Protein AF-A0A1Q5F179-F1 (afdb_monomer_lite)

pLDDT: mean 78.74, std 10.55, range [49.56, 91.06]

Structure (mmCIF, N/CA/C/O backbone):
data_AF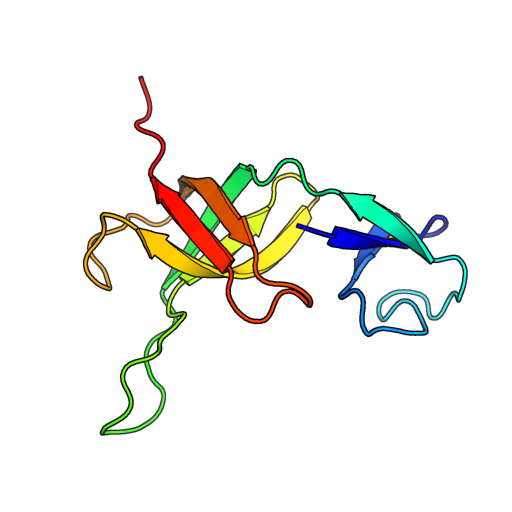-A0A1Q5F179-F1
#
_entry.id   AF-A0A1Q5F179-F1
#
loop_
_atom_site.group_PDB
_atom_site.id
_atom_site.type_symbol
_atom_site.label_atom_id
_atom_site.label_alt_id
_atom_site.label_comp_id
_atom_site.label_asym_id
_atom_site.label_entity_id
_atom_site.label_seq_id
_atom_site.pdbx_PDB_ins_code
_atom_site.Cartn_x
_atom_site.Cartn_y
_atom_site.Cartn_z
_atom_site.occupancy
_atom_site.B_iso_or_equiv
_atom_site.auth_seq_id
_atom_site.auth_comp_id
_atom_site.auth_asym_id
_atom_site.auth_atom_id
_atom_site.pdbx_PDB_model_num
ATOM 1 N N . MET A 1 1 ? -3.061 9.183 -4.716 1.00 72.19 1 MET A N 1
ATOM 2 C CA . MET A 1 1 ? -1.688 8.642 -4.585 1.00 72.19 1 MET A CA 1
ATOM 3 C C . MET A 1 1 ? -1.098 8.480 -5.977 1.00 72.19 1 MET A C 1
ATOM 5 O O . MET A 1 1 ? -1.773 7.916 -6.828 1.00 72.19 1 MET A O 1
ATOM 9 N N . ARG A 1 2 ? 0.116 8.980 -6.223 1.00 78.12 2 ARG A N 1
ATOM 10 C CA . ARG A 1 2 ? 0.813 8.794 -7.506 1.00 78.12 2 ARG A CA 1
ATOM 11 C C . ARG A 1 2 ? 1.725 7.575 -7.427 1.00 78.12 2 ARG A C 1
ATOM 13 O O . ARG A 1 2 ? 2.406 7.395 -6.419 1.00 78.12 2 ARG A O 1
ATOM 20 N N . TYR A 1 3 ? 1.725 6.769 -8.474 1.00 81.19 3 TYR A N 1
ATOM 21 C CA . TYR A 1 3 ? 2.630 5.645 -8.664 1.00 81.19 3 TYR A CA 1
ATOM 22 C C . TYR A 1 3 ? 3.106 5.633 -10.116 1.00 81.19 3 TYR A C 1
ATOM 24 O O . TYR A 1 3 ? 2.618 6.397 -10.948 1.00 81.19 3 TYR A O 1
ATOM 32 N N . ARG A 1 4 ? 4.082 4.788 -10.426 1.00 83.88 4 ARG A N 1
ATOM 33 C CA . ARG A 1 4 ? 4.539 4.571 -11.796 1.00 83.88 4 ARG A CA 1
ATOM 34 C C . ARG A 1 4 ? 4.076 3.206 -12.266 1.00 83.88 4 ARG A C 1
ATOM 36 O O . ARG A 1 4 ? 4.345 2.220 -11.587 1.00 83.88 4 ARG A O 1
ATOM 43 N N . ARG A 1 5 ? 3.370 3.139 -13.391 1.00 86.56 5 ARG A N 1
ATOM 44 C CA . ARG A 1 5 ? 2.956 1.883 -14.018 1.00 86.56 5 ARG A CA 1
ATOM 45 C C . ARG A 1 5 ? 3.855 1.616 -15.211 1.00 86.56 5 ARG A C 1
ATOM 47 O O . ARG A 1 5 ? 4.015 2.477 -16.066 1.00 86.56 5 ARG A O 1
ATOM 54 N N . CYS A 1 6 ? 4.439 0.430 -15.275 1.00 89.69 6 CYS A N 1
ATOM 55 C CA . CYS A 1 6 ? 5.188 0.037 -16.459 1.00 89.69 6 CYS A CA 1
ATOM 56 C C . CYS A 1 6 ? 4.231 -0.244 -17.622 1.00 89.69 6 CYS A C 1
ATOM 58 O O . CYS A 1 6 ? 3.276 -0.998 -17.446 1.00 89.69 6 CYS A O 1
ATOM 60 N N . HIS A 1 7 ? 4.486 0.312 -18.806 1.00 87.44 7 HIS A N 1
ATOM 61 C CA . HIS A 1 7 ? 3.659 0.028 -19.985 1.00 87.44 7 HIS A CA 1
ATOM 62 C C . HIS A 1 7 ? 3.820 -1.427 -20.465 1.00 87.44 7 HIS A C 1
ATOM 64 O O . HIS A 1 7 ? 2.879 -2.027 -20.967 1.00 87.44 7 HIS A O 1
ATOM 70 N N . TRP A 1 8 ? 5.000 -2.017 -20.254 1.00 87.19 8 TRP A N 1
ATOM 71 C CA . TRP A 1 8 ? 5.340 -3.363 -20.722 1.00 87.19 8 TRP A CA 1
ATOM 72 C C . TRP A 1 8 ? 4.753 -4.487 -19.867 1.00 87.19 8 TRP A C 1
ATOM 74 O O . TRP A 1 8 ? 4.046 -5.353 -20.369 1.00 87.19 8 TRP A O 1
ATOM 84 N N . CYS A 1 9 ? 5.062 -4.503 -18.568 1.00 87.00 9 CYS A N 1
ATOM 85 C CA . CYS A 1 9 ? 4.611 -5.570 -17.667 1.00 87.00 9 CYS A CA 1
ATOM 86 C C . CYS A 1 9 ? 3.396 -5.176 -16.823 1.00 87.00 9 CYS A C 1
ATOM 88 O O . CYS A 1 9 ? 2.956 -5.956 -15.983 1.00 87.00 9 CYS A O 1
ATOM 90 N N . HIS A 1 10 ? 2.893 -3.946 -16.981 1.00 82.50 10 HIS A N 1
ATOM 91 C CA . HIS A 1 10 ? 1.789 -3.380 -16.202 1.00 82.50 10 HIS A CA 1
ATOM 92 C C . HIS A 1 10 ? 1.995 -3.341 -14.683 1.00 82.50 10 HIS A C 1
ATOM 94 O O . HIS A 1 10 ? 1.074 -2.947 -13.966 1.00 82.50 10 HIS A O 1
ATOM 100 N N . SER A 1 11 ? 3.198 -3.660 -14.191 1.00 82.62 11 SER A N 1
ATOM 101 C CA . SER A 1 11 ? 3.524 -3.594 -12.771 1.00 82.62 11 SER A CA 1
ATOM 102 C C . SER A 1 11 ? 3.524 -2.150 -12.292 1.00 82.62 11 SER A C 1
ATOM 104 O O . SER A 1 11 ? 4.124 -1.268 -12.913 1.00 82.62 11 SER A O 1
ATOM 106 N N . ALA A 1 12 ? 2.904 -1.921 -11.141 1.00 82.25 12 ALA A N 1
ATOM 107 C CA . ALA A 1 12 ? 3.035 -0.668 -10.422 1.00 82.25 12 ALA A CA 1
ATOM 108 C C . ALA A 1 12 ? 4.354 -0.635 -9.640 1.00 82.25 12 ALA A C 1
ATOM 110 O O . ALA A 1 12 ? 4.897 -1.657 -9.217 1.00 82.25 12 ALA A O 1
ATOM 111 N N . SER A 1 13 ? 4.911 0.554 -9.487 1.00 78.50 13 SER A N 1
ATOM 112 C CA . SER A 1 13 ? 6.187 0.816 -8.833 1.00 78.50 13 SER A CA 1
ATOM 113 C C . SER A 1 13 ? 6.137 2.164 -8.129 1.00 78.50 13 SER A C 1
ATOM 115 O O . SER A 1 13 ? 5.338 3.041 -8.473 1.00 78.50 13 SER A O 1
ATOM 117 N N . ALA A 1 14 ? 6.990 2.330 -7.120 1.00 73.94 14 ALA A N 1
ATOM 118 C CA . ALA A 1 14 ? 7.101 3.593 -6.409 1.00 73.94 14 ALA A CA 1
ATOM 119 C C . ALA A 1 14 ? 7.534 4.714 -7.366 1.00 73.94 14 ALA A C 1
ATOM 121 O O . ALA A 1 14 ? 8.324 4.497 -8.284 1.00 73.94 14 ALA A O 1
ATOM 122 N N . THR A 1 15 ? 7.054 5.93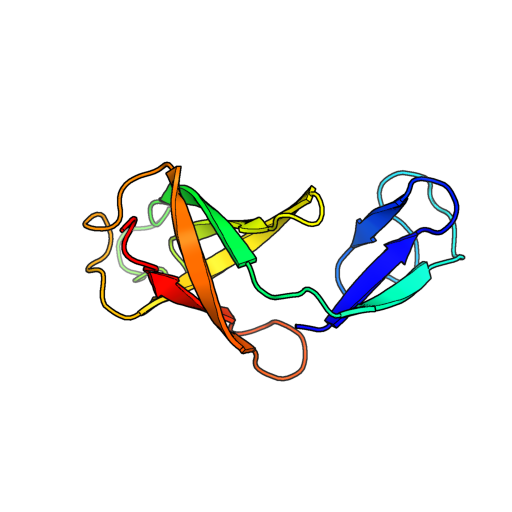4 -7.123 1.00 75.06 15 THR A N 1
ATOM 123 C CA . THR A 1 15 ? 7.392 7.114 -7.939 1.00 75.06 15 THR A CA 1
ATOM 124 C C . THR A 1 15 ? 8.896 7.414 -7.959 1.00 75.06 15 THR A C 1
ATOM 126 O O . THR A 1 15 ? 9.387 7.997 -8.919 1.00 75.06 15 THR A O 1
ATOM 129 N N . THR A 1 16 ? 9.636 6.984 -6.934 1.00 75.81 16 THR A N 1
ATOM 130 C CA . THR A 1 16 ? 11.098 7.105 -6.835 1.00 75.81 16 THR A CA 1
ATOM 131 C C . THR A 1 16 ? 11.874 6.093 -7.681 1.00 75.81 16 THR A C 1
ATOM 133 O O . THR A 1 16 ? 13.084 6.247 -7.832 1.00 75.81 16 THR A O 1
ATOM 136 N N . CYS A 1 17 ? 11.228 5.070 -8.249 1.00 78.69 17 CYS A N 1
ATOM 137 C CA . CYS A 1 17 ? 11.899 4.122 -9.134 1.00 78.69 17 CYS A CA 1
ATOM 138 C C . CYS A 1 17 ? 12.153 4.746 -10.516 1.00 78.69 17 CYS A C 1
ATOM 140 O O . CYS A 1 17 ? 11.238 5.249 -11.177 1.00 78.69 17 CYS A O 1
ATOM 142 N N . LEU A 1 18 ? 13.412 4.672 -10.957 1.00 84.75 18 LEU A N 1
ATOM 143 C CA . LEU A 1 18 ? 13.830 5.055 -12.309 1.00 84.75 18 LEU A CA 1
ATOM 144 C C . LEU A 1 18 ? 13.573 3.941 -13.331 1.00 84.75 18 LEU A C 1
ATOM 146 O O . LEU A 1 18 ? 13.312 4.240 -14.489 1.00 84.75 18 LEU A O 1
ATOM 150 N N . LEU A 1 19 ? 13.614 2.681 -12.891 1.00 88.94 19 LEU A N 1
ATOM 151 C CA . LEU A 1 19 ? 13.389 1.488 -13.708 1.00 88.94 19 LEU A CA 1
ATOM 152 C C . LEU A 1 19 ? 12.335 0.598 -13.052 1.00 88.94 19 LEU A C 1
ATOM 154 O O . LEU A 1 19 ? 12.198 0.582 -11.824 1.00 88.94 19 LEU A O 1
ATOM 158 N N . CYS A 1 20 ? 11.595 -0.156 -13.861 1.00 87.75 20 CYS A N 1
ATOM 159 C CA . CYS A 1 20 ? 10.657 -1.149 -13.362 1.00 87.75 20 CYS A CA 1
ATOM 160 C C . CYS A 1 20 ? 11.423 -2.269 -12.628 1.00 87.75 20 CYS A C 1
ATOM 162 O O . CYS A 1 20 ? 12.257 -2.925 -13.248 1.00 87.75 20 CYS A O 1
ATOM 164 N N . PRO A 1 21 ? 11.127 -2.567 -11.352 1.00 83.19 21 PRO A N 1
ATOM 165 C CA . PRO A 1 21 ? 11.797 -3.635 -10.611 1.00 83.19 21 PRO A CA 1
ATOM 166 C C . PRO A 1 21 ? 11.423 -5.040 -11.107 1.00 83.19 21 PRO A C 1
ATOM 168 O O . PRO A 1 21 ? 12.085 -6.003 -10.742 1.00 83.19 21 PRO A O 1
ATOM 171 N N . VAL A 1 22 ? 10.364 -5.170 -11.917 1.00 85.94 22 VAL A N 1
ATOM 172 C CA . VAL A 1 22 ? 9.899 -6.461 -12.450 1.00 85.94 22 VAL A CA 1
ATOM 173 C C . VAL A 1 22 ? 10.560 -6.794 -13.785 1.00 85.94 22 VAL A C 1
ATOM 175 O O . VAL A 1 22 ? 10.996 -7.922 -13.978 1.00 85.94 22 VAL A O 1
ATOM 178 N N . CYS A 1 23 ? 10.627 -5.835 -14.712 1.00 90.00 23 CYS A N 1
ATOM 179 C CA . CYS A 1 23 ? 11.132 -6.075 -16.070 1.00 90.00 23 CYS A CA 1
ATOM 180 C C . CYS A 1 23 ? 12.375 -5.254 -16.447 1.00 90.00 23 CYS A C 1
ATOM 182 O O . CYS A 1 23 ? 12.925 -5.453 -17.523 1.00 90.00 23 CYS A O 1
ATOM 184 N N . GLY A 1 24 ? 12.806 -4.306 -15.612 1.00 87.75 24 GLY A N 1
ATOM 185 C CA . GLY A 1 24 ? 13.937 -3.416 -15.896 1.00 87.75 24 GLY A CA 1
ATOM 186 C C . GLY A 1 24 ? 13.648 -2.282 -16.886 1.00 87.75 24 GLY A C 1
ATOM 187 O O . GLY A 1 24 ? 14.528 -1.456 -17.106 1.00 87.75 24 GLY A O 1
ATOM 188 N N . SER A 1 25 ? 12.444 -2.199 -17.464 1.00 88.50 25 SER A N 1
ATOM 189 C CA . SER A 1 25 ? 12.105 -1.14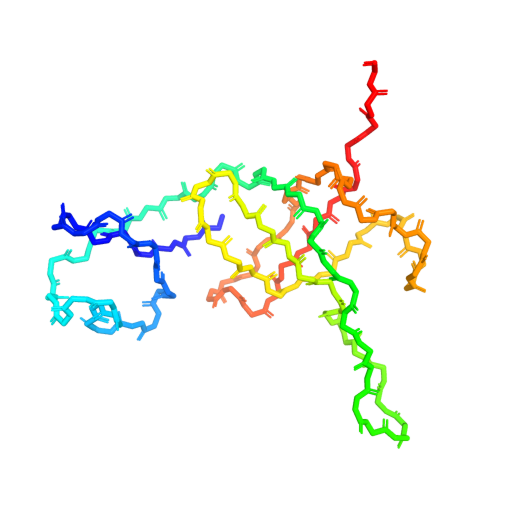7 -18.433 1.00 88.50 25 SER A CA 1
ATOM 190 C C . SER A 1 25 ? 12.042 0.246 -17.793 1.00 88.50 25 SER A C 1
ATOM 192 O O . SER A 1 25 ? 11.580 0.403 -16.657 1.00 88.50 25 SER A O 1
ATOM 194 N N . ALA A 1 26 ? 12.479 1.254 -18.549 1.00 87.06 26 ALA A N 1
ATOM 195 C CA . ALA A 1 26 ? 12.339 2.670 -18.215 1.00 87.06 26 ALA A CA 1
ATOM 196 C C . ALA A 1 26 ? 10.984 3.263 -18.658 1.00 87.06 26 ALA A C 1
ATOM 198 O O . ALA A 1 26 ? 10.674 4.389 -18.268 1.00 87.06 26 ALA A O 1
ATOM 199 N N . ASP A 1 27 ? 10.165 2.513 -19.414 1.00 88.81 27 ASP A N 1
ATOM 200 C CA . ASP A 1 27 ? 8.814 2.915 -19.842 1.00 88.81 27 ASP A CA 1
ATOM 201 C C . ASP A 1 27 ? 7.829 2.845 -18.669 1.00 88.81 27 ASP A C 1
ATOM 203 O O . ASP A 1 27 ? 7.017 1.922 -18.528 1.00 88.81 27 ASP A O 1
ATOM 207 N N . LEU A 1 28 ? 7.961 3.824 -17.779 1.00 87.38 28 LEU A N 1
ATOM 208 C CA . LEU A 1 28 ? 7.160 4.014 -16.584 1.00 87.38 28 LEU A CA 1
ATOM 209 C C . LEU A 1 28 ? 6.272 5.244 -16.759 1.00 87.38 28 LEU A C 1
ATOM 211 O O . LEU A 1 28 ? 6.748 6.379 -16.723 1.00 87.38 28 LEU A O 1
ATOM 215 N N . GLU A 1 29 ? 4.969 5.025 -16.861 1.00 88.38 29 GLU A N 1
ATOM 216 C CA . GLU A 1 29 ? 3.998 6.106 -16.941 1.00 88.38 29 GLU A CA 1
ATOM 217 C C . GLU A 1 29 ? 3.513 6.505 -15.542 1.00 88.38 29 GLU A C 1
ATOM 219 O O . GLU A 1 29 ? 3.232 5.641 -14.700 1.00 88.38 29 GLU A O 1
ATOM 224 N N . PRO A 1 30 ? 3.407 7.811 -15.249 1.00 85.31 30 PRO A N 1
ATOM 225 C CA . PRO A 1 30 ? 2.798 8.274 -14.016 1.00 85.31 30 PRO A CA 1
ATOM 226 C C . PRO A 1 30 ? 1.303 7.945 -14.025 1.00 85.31 30 PRO A C 1
ATOM 228 O O . PRO A 1 30 ? 0.548 8.409 -14.873 1.00 85.31 30 PRO A O 1
ATOM 231 N N . ALA A 1 31 ? 0.870 7.179 -13.033 1.00 82.56 31 ALA A N 1
ATOM 232 C CA . ALA A 1 31 ? -0.515 6.802 -12.827 1.00 82.56 31 ALA A CA 1
ATOM 233 C C . ALA A 1 31 ? -0.989 7.259 -11.444 1.00 82.56 31 ALA A C 1
ATOM 235 O O . ALA A 1 31 ? -0.211 7.425 -10.497 1.00 82.56 31 ALA A O 1
ATOM 236 N N . VAL A 1 32 ? -2.294 7.482 -11.321 1.00 81.31 32 VAL A N 1
ATOM 237 C CA . VAL A 1 32 ? -2.926 7.842 -10.052 1.00 81.31 32 VAL A CA 1
ATOM 238 C C . VAL A 1 32 ? -3.736 6.648 -9.587 1.00 81.31 32 VAL A C 1
ATOM 240 O O . VAL A 1 32 ? -4.600 6.167 -10.312 1.00 81.31 32 VAL A O 1
ATOM 243 N N . ALA A 1 33 ? -3.435 6.152 -8.388 1.00 79.06 33 ALA A N 1
ATOM 244 C CA . ALA A 1 33 ? -4.246 5.106 -7.785 1.00 79.06 33 ALA A CA 1
ATOM 245 C C . ALA A 1 33 ? -5.586 5.721 -7.375 1.00 79.06 33 ALA A C 1
ATOM 247 O O . ALA A 1 33 ? -5.602 6.783 -6.737 1.00 79.06 33 ALA A O 1
ATOM 248 N N . ALA A 1 34 ? -6.679 5.026 -7.683 1.00 79.50 34 ALA A N 1
ATOM 249 C CA . ALA A 1 34 ? -8.034 5.311 -7.224 1.00 79.50 34 ALA A CA 1
ATOM 250 C C . ALA A 1 34 ? -8.111 5.353 -5.690 1.00 79.50 34 ALA A C 1
ATOM 252 O O . ALA A 1 34 ? -9.034 5.928 -5.114 1.00 79.50 34 ALA A O 1
ATOM 253 N N . GLY A 1 35 ? -7.111 4.768 -5.018 1.00 83.06 35 GLY A N 1
ATOM 254 C CA . GLY A 1 35 ? -6.986 4.793 -3.570 1.00 83.06 35 GLY A CA 1
ATOM 255 C C . GLY A 1 35 ? -7.925 3.801 -2.902 1.00 83.06 35 GLY A C 1
ATOM 256 O O . GLY A 1 35 ? -8.186 3.926 -1.713 1.00 83.06 35 GLY A O 1
ATOM 257 N N . GLN A 1 36 ? -8.443 2.827 -3.642 1.00 87.38 36 GLN A N 1
ATOM 258 C CA . GLN A 1 36 ? -9.214 1.727 -3.089 1.00 87.38 36 GLN A CA 1
ATOM 259 C C . GLN A 1 36 ? -8.310 0.516 -2.931 1.00 87.38 36 GLN A C 1
ATOM 261 O O . GLN A 1 36 ? -7.494 0.207 -3.797 1.00 87.38 36 GLN A O 1
ATOM 266 N N . GLY A 1 37 ? -8.439 -0.155 -1.798 1.00 89.31 37 GLY A N 1
ATOM 267 C CA . GLY A 1 37 ? -7.671 -1.353 -1.545 1.00 89.31 37 GLY A CA 1
ATOM 268 C C . GLY A 1 37 ? -8.273 -2.201 -0.450 1.00 89.31 37 GLY A C 1
ATOM 269 O O . GLY A 1 37 ? -9.365 -1.951 0.067 1.00 89.31 37 GLY A O 1
ATOM 270 N N . THR A 1 38 ? -7.521 -3.228 -0.100 1.00 91.06 38 THR A N 1
ATOM 271 C CA . THR A 1 38 ? -7.913 -4.243 0.859 1.00 91.06 38 THR A CA 1
ATOM 272 C C . THR A 1 38 ? -6.768 -4.492 1.825 1.00 91.06 38 THR A C 1
ATOM 274 O O . THR A 1 38 ? -5.612 -4.628 1.423 1.00 91.06 38 THR A O 1
ATOM 277 N N . VAL A 1 39 ? -7.075 -4.558 3.118 1.00 89.12 39 VAL A N 1
ATOM 278 C CA . VAL A 1 39 ? -6.072 -4.861 4.144 1.00 89.12 39 VAL A CA 1
ATOM 279 C C . VAL A 1 39 ? -5.610 -6.303 3.975 1.00 89.12 39 VAL A C 1
ATOM 281 O O . VAL A 1 39 ? -6.381 -7.230 4.195 1.00 89.12 39 VAL A O 1
ATOM 284 N N . GLN A 1 40 ? -4.351 -6.509 3.601 1.00 89.06 40 GLN A N 1
ATOM 285 C CA . GLN A 1 40 ? -3.792 -7.848 3.418 1.00 89.06 40 GLN A CA 1
ATOM 286 C C . GLN A 1 40 ? -3.211 -8.398 4.719 1.00 89.06 40 GLN A C 1
ATOM 288 O O . GLN A 1 40 ? -3.359 -9.582 5.015 1.00 89.06 40 GLN A O 1
ATOM 293 N N . ARG A 1 41 ? -2.520 -7.561 5.501 1.00 85.62 41 ARG A N 1
ATOM 294 C CA . ARG A 1 41 ? -1.891 -7.996 6.754 1.00 85.62 41 ARG A CA 1
ATOM 295 C C . ARG A 1 41 ? -1.586 -6.824 7.680 1.00 85.62 41 ARG A C 1
ATOM 297 O O . ARG A 1 41 ? -1.225 -5.742 7.228 1.00 85.62 41 ARG A O 1
ATOM 304 N N . LEU A 1 42 ? -1.647 -7.089 8.983 1.00 82.62 42 LEU A N 1
ATOM 305 C CA . LEU A 1 42 ? -1.044 -6.249 10.015 1.00 82.62 42 LEU A CA 1
ATOM 306 C C . LEU A 1 42 ? 0.436 -6.629 10.203 1.00 82.62 42 LEU A C 1
ATOM 308 O O . LEU A 1 42 ? 0.763 -7.747 10.608 1.00 82.62 42 LEU A O 1
ATOM 312 N N . LEU A 1 43 ? 1.329 -5.694 9.910 1.00 78.25 43 LEU A N 1
ATOM 313 C CA . LEU A 1 43 ? 2.744 -5.731 10.246 1.00 78.25 43 LEU A CA 1
ATOM 314 C C . LEU A 1 43 ? 2.900 -5.501 11.751 1.00 78.25 43 LEU A C 1
ATOM 316 O O . LEU A 1 43 ? 2.394 -4.527 12.309 1.00 78.25 43 LEU A O 1
ATOM 320 N N . ARG A 1 44 ? 3.599 -6.420 12.419 1.00 69.69 44 ARG A N 1
ATOM 321 C CA . ARG A 1 44 ? 3.943 -6.264 13.832 1.00 69.69 44 ARG A CA 1
ATOM 322 C C . ARG A 1 44 ? 5.279 -5.528 13.944 1.00 69.69 44 ARG A C 1
ATOM 324 O O . ARG A 1 44 ? 6.187 -5.831 13.168 1.00 69.69 44 ARG A O 1
ATOM 331 N N . PRO A 1 45 ? 5.426 -4.599 14.901 1.00 66.38 45 P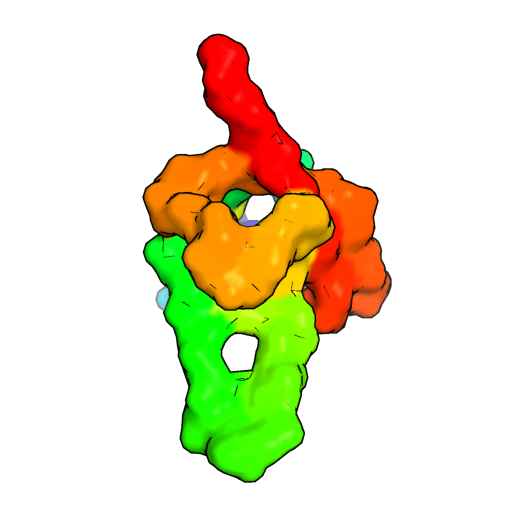RO A N 1
ATOM 332 C CA . PRO A 1 45 ? 6.702 -3.939 15.136 1.00 66.38 45 PRO A CA 1
ATOM 333 C C . PRO A 1 45 ? 7.776 -4.980 15.468 1.00 66.38 45 PRO A C 1
ATOM 335 O O . PRO A 1 45 ? 7.576 -5.853 16.312 1.00 66.38 45 PRO A O 1
ATOM 338 N N . THR A 1 46 ? 8.916 -4.898 14.784 1.00 61.75 46 THR A N 1
ATOM 339 C CA . THR A 1 46 ? 10.008 -5.879 14.888 1.00 61.75 46 THR A CA 1
ATOM 340 C C . THR A 1 46 ? 10.996 -5.575 16.019 1.00 61.75 46 THR A C 1
ATOM 342 O O . THR A 1 46 ? 11.884 -6.383 16.278 1.00 61.75 46 THR A O 1
ATOM 345 N N . ARG A 1 47 ? 10.845 -4.457 16.750 1.00 56.62 47 ARG A N 1
ATOM 346 C CA . ARG A 1 47 ? 11.653 -4.145 17.944 1.00 56.62 47 ARG A CA 1
ATOM 347 C C . ARG A 1 47 ? 10.825 -3.605 19.110 1.00 56.62 47 ARG A C 1
ATOM 349 O O . ARG A 1 47 ? 9.932 -2.783 18.918 1.00 56.62 47 ARG A O 1
ATOM 356 N N . ARG A 1 48 ? 11.189 -4.045 20.327 1.00 49.56 48 ARG A N 1
ATOM 357 C CA . ARG A 1 48 ? 10.754 -3.481 21.620 1.00 49.56 48 ARG A CA 1
ATOM 358 C C . ARG A 1 48 ? 10.924 -1.954 21.581 1.00 49.56 48 ARG A C 1
ATOM 360 O O . ARG A 1 48 ? 12.051 -1.479 21.642 1.00 49.56 48 ARG A O 1
ATOM 367 N N . GLY A 1 49 ? 9.826 -1.207 21.469 1.00 50.31 49 GLY A N 1
ATOM 368 C CA . GLY A 1 49 ? 9.793 0.234 21.754 1.00 50.31 49 GLY A CA 1
ATOM 369 C C . GLY A 1 49 ? 9.303 1.167 20.643 1.00 50.31 49 GLY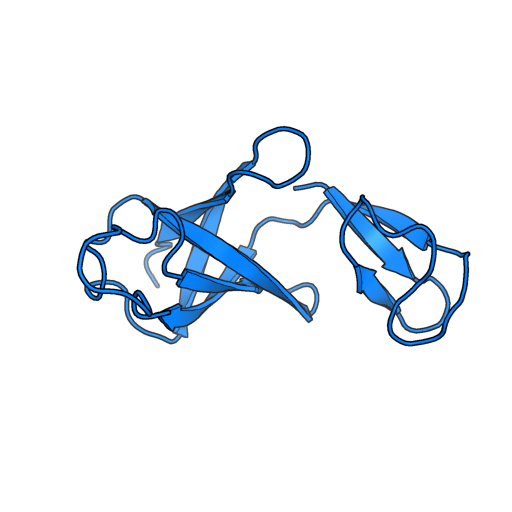 A C 1
ATOM 370 O O . GLY A 1 49 ? 8.937 2.290 20.964 1.00 50.31 49 GLY A O 1
ATOM 371 N N . ALA A 1 50 ? 9.229 0.748 19.375 1.00 58.62 50 ALA A N 1
ATOM 372 C CA . ALA A 1 50 ? 8.741 1.629 18.307 1.00 58.62 50 ALA A CA 1
ATOM 373 C C . ALA A 1 50 ? 7.297 1.282 17.919 1.00 58.62 50 ALA A C 1
ATOM 375 O O . ALA A 1 50 ? 7.033 0.197 17.392 1.00 58.62 50 ALA A O 1
ATOM 376 N N . LEU A 1 51 ? 6.362 2.209 18.151 1.00 59.97 51 LEU A N 1
ATOM 377 C CA . LEU A 1 51 ? 5.060 2.180 17.488 1.00 59.97 51 LEU A CA 1
ATOM 378 C C . LEU A 1 51 ? 5.310 2.231 15.977 1.00 59.97 51 LEU A C 1
ATOM 380 O O . LEU A 1 51 ? 5.882 3.192 15.469 1.00 59.97 51 LEU A O 1
ATOM 384 N N . MET A 1 52 ? 4.909 1.184 15.253 1.00 64.81 52 MET A N 1
ATOM 385 C CA . MET A 1 52 ? 4.860 1.268 13.797 1.00 64.81 52 MET A CA 1
ATOM 386 C C . MET A 1 52 ? 3.811 2.313 13.431 1.00 64.81 52 MET A C 1
ATOM 388 O O . MET A 1 52 ? 2.623 2.077 13.630 1.00 64.81 52 MET A O 1
ATOM 392 N N . GLU A 1 53 ? 4.243 3.434 12.855 1.00 67.38 53 GLU A N 1
ATOM 393 C CA . GLU A 1 53 ? 3.325 4.467 12.363 1.00 67.38 53 GLU A CA 1
ATOM 394 C C . GLU A 1 53 ? 2.414 3.921 11.254 1.00 67.38 53 GLU A C 1
ATOM 396 O O . GLU A 1 53 ? 1.279 4.365 11.110 1.00 67.38 53 GLU A O 1
ATOM 401 N N . ARG A 1 54 ? 2.887 2.917 10.497 1.00 72.69 54 ARG A N 1
ATOM 402 C CA . ARG A 1 54 ? 2.228 2.344 9.307 1.00 72.69 54 ARG A CA 1
ATOM 403 C C . ARG A 1 54 ? 2.101 0.818 9.402 1.00 72.69 54 ARG A C 1
ATOM 405 O O . ARG A 1 54 ? 2.742 0.101 8.633 1.00 72.69 54 ARG A O 1
ATOM 412 N N . PRO A 1 55 ? 1.335 0.285 10.367 1.00 78.62 55 PRO A N 1
ATOM 413 C CA . PRO A 1 55 ? 1.336 -1.141 10.659 1.00 78.62 55 PRO A CA 1
ATOM 414 C C . PRO A 1 55 ? 0.499 -1.954 9.667 1.00 78.62 55 PRO A C 1
ATOM 416 O O . PRO A 1 55 ? 0.436 -3.166 9.805 1.00 78.62 55 PRO A O 1
ATOM 419 N N . TYR A 1 56 ? -0.159 -1.355 8.673 1.00 85.12 56 TYR A N 1
ATOM 420 C CA . TYR A 1 56 ? -1.005 -2.094 7.737 1.00 85.12 56 TYR A CA 1
ATOM 421 C C . TYR A 1 56 ? -0.355 -2.209 6.366 1.00 85.12 56 TYR A C 1
ATOM 423 O O . TYR A 1 56 ? 0.160 -1.236 5.819 1.00 85.12 56 TYR A O 1
ATOM 431 N N . LEU A 1 57 ? -0.421 -3.409 5.799 1.00 87.88 57 LEU A N 1
ATOM 432 C CA . LEU A 1 57 ? -0.106 -3.664 4.406 1.00 87.88 57 LEU A CA 1
ATOM 433 C C . LEU A 1 57 ? -1.421 -3.762 3.628 1.00 87.88 57 LEU A C 1
ATOM 435 O O . LEU A 1 57 ? -2.244 -4.640 3.899 1.00 87.88 57 LEU A O 1
ATOM 439 N N . ILE A 1 58 ? -1.630 -2.837 2.698 1.00 88.44 58 ILE A N 1
ATOM 440 C CA . ILE A 1 58 ? -2.852 -2.715 1.901 1.00 88.44 58 ILE A CA 1
ATOM 441 C C . ILE A 1 58 ? -2.520 -3.097 0.466 1.00 88.44 58 ILE A C 1
ATOM 443 O O . ILE A 1 58 ? -1.601 -2.531 -0.118 1.00 88.44 58 ILE A O 1
ATOM 447 N N . VAL A 1 59 ? -3.265 -4.045 -0.094 1.00 89.06 59 VAL A N 1
ATOM 448 C CA . VAL A 1 59 ? -3.243 -4.348 -1.527 1.00 89.06 59 VAL A CA 1
ATOM 449 C C . VAL A 1 59 ? -4.242 -3.420 -2.189 1.00 89.06 59 VAL A C 1
ATOM 451 O O . VAL A 1 59 ? -5.434 -3.489 -1.904 1.00 89.06 59 VAL A O 1
ATOM 454 N N . LEU A 1 60 ? -3.746 -2.525 -3.024 1.00 87.12 60 LEU A N 1
ATOM 455 C CA . LEU A 1 60 ? -4.573 -1.665 -3.849 1.00 87.12 60 LEU A CA 1
ATOM 456 C C . LEU A 1 60 ? -5.187 -2.467 -5.003 1.00 87.12 60 LEU A C 1
ATOM 458 O O . LEU A 1 60 ? -4.596 -3.452 -5.452 1.00 87.12 60 LEU A O 1
ATOM 462 N N . ASP A 1 61 ? -6.361 -2.052 -5.477 1.00 83.94 61 ASP A N 1
ATOM 463 C CA . ASP A 1 61 ? -7.086 -2.746 -6.557 1.00 83.94 61 ASP A CA 1
ATOM 464 C C . ASP A 1 61 ? -6.303 -2.729 -7.878 1.00 83.94 61 ASP A C 1
ATOM 466 O O . ASP A 1 61 ? -6.460 -3.603 -8.726 1.00 83.94 61 ASP A O 1
ATOM 470 N N . GLU A 1 62 ? -5.383 -1.778 -8.016 1.00 79.88 62 GLU A N 1
ATOM 471 C CA . GLU A 1 62 ? -4.402 -1.690 -9.092 1.00 79.88 62 GLU A CA 1
ATOM 472 C C . GLU A 1 62 ? -3.336 -2.804 -9.050 1.00 79.88 62 GLU A C 1
ATOM 474 O O . GLU A 1 62 ? -2.514 -2.898 -9.959 1.00 79.88 62 GLU A O 1
ATOM 479 N N . GLY A 1 63 ? -3.324 -3.647 -8.011 1.00 76.12 63 GLY A N 1
ATOM 480 C CA . GLY A 1 63 ? -2.483 -4.843 -7.927 1.00 76.12 63 GLY A CA 1
ATOM 481 C C . GLY A 1 63 ? -1.141 -4.647 -7.223 1.00 76.12 63 GLY A C 1
ATOM 482 O O . GLY A 1 63 ? -0.246 -5.475 -7.383 1.00 76.12 63 GLY A O 1
ATOM 483 N N . PHE A 1 64 ? -0.973 -3.580 -6.434 1.00 77.06 64 PHE A N 1
ATOM 484 C CA . PHE A 1 64 ? 0.262 -3.341 -5.682 1.00 77.06 64 PHE A CA 1
ATOM 485 C C . PHE A 1 64 ? 0.040 -3.105 -4.197 1.00 77.06 64 PHE A C 1
ATOM 487 O O . PHE A 1 64 ? -1.002 -2.625 -3.760 1.00 77.06 64 PHE A O 1
ATOM 494 N N . THR A 1 65 ? 1.049 -3.456 -3.405 1.00 84.56 65 THR A N 1
ATOM 495 C CA . THR A 1 65 ? 0.999 -3.363 -1.947 1.00 84.56 65 THR A CA 1
ATOM 496 C C . THR A 1 65 ? 1.635 -2.082 -1.441 1.00 84.56 65 THR A C 1
ATOM 498 O O . THR A 1 65 ? 2.744 -1.731 -1.845 1.00 84.56 65 THR A O 1
ATOM 501 N N . VAL A 1 66 ? 0.978 -1.429 -0.487 1.00 82.12 66 VAL A N 1
ATOM 502 C CA . VAL A 1 66 ? 1.475 -0.224 0.178 1.00 82.12 66 VAL A CA 1
ATOM 503 C C . VAL A 1 66 ? 1.442 -0.392 1.691 1.00 82.12 66 VAL A C 1
ATOM 505 O O . VAL A 1 66 ? 0.505 -0.963 2.248 1.00 82.12 66 VAL A O 1
ATOM 508 N N . GLN A 1 67 ? 2.468 0.121 2.368 1.00 86.00 67 GLN A N 1
ATOM 509 C CA . GLN A 1 67 ? 2.455 0.259 3.823 1.00 86.00 67 GLN A CA 1
ATOM 510 C C . GLN A 1 67 ? 1.735 1.547 4.202 1.00 86.00 67 GLN A C 1
ATOM 512 O O . GLN A 1 67 ? 2.044 2.626 3.688 1.00 86.00 67 GLN A O 1
ATOM 517 N N . ALA A 1 68 ? 0.770 1.449 5.100 1.00 84.44 68 ALA A N 1
ATOM 518 C CA . ALA A 1 68 ? -0.110 2.553 5.420 1.00 84.44 68 ALA A CA 1
ATOM 519 C C . ALA A 1 68 ? -0.703 2.428 6.823 1.00 84.44 68 ALA A C 1
ATOM 521 O O . ALA A 1 68 ? -0.575 1.410 7.509 1.00 84.44 68 ALA A O 1
ATOM 522 N N . SER A 1 69 ? -1.365 3.498 7.235 1.00 85.06 69 SER A N 1
ATOM 523 C CA . SER A 1 69 ? -2.104 3.584 8.489 1.00 85.06 69 SER A CA 1
ATOM 524 C C . SER A 1 69 ? -3.595 3.620 8.171 1.00 85.06 69 SER A C 1
ATOM 526 O O . SER A 1 69 ? -3.999 4.184 7.152 1.00 85.06 69 SER A O 1
ATOM 528 N N . VAL A 1 70 ? -4.419 3.024 9.030 1.00 84.06 70 VAL A N 1
ATOM 529 C CA . VAL A 1 70 ? -5.876 3.030 8.862 1.00 84.06 70 VAL A CA 1
ATOM 530 C C . VAL A 1 70 ? -6.508 3.913 9.941 1.00 84.06 70 VAL A C 1
ATOM 532 O O . VAL A 1 70 ? -6.419 3.612 11.127 1.00 84.06 70 VAL A O 1
ATOM 535 N N . LEU A 1 71 ? -7.135 5.011 9.522 1.00 79.31 71 LEU A N 1
ATOM 536 C CA . LEU A 1 71 ? -7.971 5.895 10.329 1.00 79.31 71 LEU A CA 1
ATOM 537 C C . LEU A 1 71 ? -9.212 5.145 10.822 1.00 79.31 71 LEU A C 1
ATOM 539 O O . LEU A 1 71 ? -9.909 4.490 10.044 1.00 79.31 71 LEU A O 1
ATOM 543 N N . GLY A 1 72 ? -9.498 5.282 12.117 1.00 66.19 72 GLY A N 1
ATOM 544 C CA . GLY A 1 72 ? -10.675 4.697 12.765 1.00 66.19 72 GLY A CA 1
ATOM 545 C C . GLY A 1 72 ? -10.499 3.262 13.270 1.00 66.19 72 GLY A C 1
ATOM 546 O O . GLY A 1 72 ? -11.420 2.729 13.878 1.00 66.19 72 GLY A O 1
ATOM 547 N N . GLY A 1 73 ? -9.334 2.637 13.069 1.00 63.72 73 GLY A N 1
ATOM 548 C CA . GLY A 1 73 ? -9.027 1.317 13.617 1.00 63.72 73 GLY A CA 1
ATOM 549 C C . GLY A 1 73 ? -7.813 1.362 14.535 1.00 63.72 73 GLY A C 1
ATOM 550 O O . GLY A 1 73 ? -6.719 1.715 14.097 1.00 63.72 73 GLY A O 1
ATOM 551 N N . LEU A 1 74 ? -7.975 0.954 15.797 1.00 62.56 74 LEU A N 1
ATOM 552 C CA . LEU A 1 74 ? -6.829 0.646 16.660 1.00 62.56 74 LEU A CA 1
ATOM 553 C C . LEU A 1 74 ? -5.910 -0.377 15.957 1.00 62.56 74 LEU A C 1
ATOM 555 O O . LEU A 1 74 ? -6.413 -1.209 15.195 1.00 62.56 74 LEU A O 1
ATOM 559 N N . PRO A 1 75 ? -4.582 -0.356 16.182 1.00 63.84 75 PRO A N 1
ATOM 560 C CA . PRO A 1 75 ? -3.668 -1.364 15.644 1.00 63.84 75 PRO A CA 1
ATOM 561 C C . PRO A 1 75 ? -4.149 -2.785 15.987 1.00 63.84 75 PRO A C 1
ATOM 563 O O . PRO A 1 75 ? -4.117 -3.192 17.144 1.00 63.84 75 PRO A O 1
ATOM 566 N N . GLY A 1 76 ? -4.627 -3.532 14.987 1.00 64.56 76 GLY A N 1
ATOM 567 C CA . GLY A 1 76 ? -5.185 -4.881 15.156 1.00 64.56 76 GLY A CA 1
ATOM 568 C C . GLY A 1 76 ? -6.708 -4.983 15.289 1.00 64.56 76 GLY A C 1
ATOM 569 O O . GLY A 1 76 ? -7.221 -6.096 15.272 1.00 64.56 76 GLY A O 1
ATOM 570 N N . ALA A 1 77 ? -7.438 -3.867 15.346 1.00 71.38 77 ALA A N 1
ATOM 571 C CA . ALA A 1 77 ? -8.903 -3.866 15.283 1.00 71.38 77 ALA A CA 1
ATOM 572 C C . ALA A 1 77 ? -9.439 -3.950 13.842 1.00 71.38 77 ALA A C 1
ATOM 574 O O . ALA A 1 77 ? -10.610 -4.249 13.628 1.00 71.38 77 ALA A O 1
ATOM 575 N N . VAL A 1 78 ? -8.591 -3.677 12.846 1.00 77.88 78 VAL A N 1
ATOM 576 C CA . VAL A 1 78 ? -8.975 -3.727 11.434 1.00 77.88 78 VAL A CA 1
ATOM 577 C C . VAL A 1 78 ? -8.893 -5.170 10.922 1.00 77.88 78 VAL A C 1
ATOM 579 O O . VAL A 1 78 ? -7.801 -5.747 10.944 1.00 77.88 78 VAL A O 1
ATOM 582 N N . PRO A 1 79 ? -9.999 -5.759 10.429 1.00 79.88 79 PRO A N 1
ATOM 583 C CA . PRO A 1 79 ? -9.971 -7.120 9.918 1.00 79.88 79 PRO A CA 1
ATOM 584 C C . PRO A 1 79 ? -9.158 -7.221 8.621 1.00 79.88 79 PRO A C 1
ATOM 586 O O . PRO A 1 79 ? -9.206 -6.349 7.752 1.00 79.88 79 PRO A O 1
ATOM 589 N N . ILE A 1 80 ? -8.420 -8.323 8.473 1.00 85.00 80 ILE A N 1
ATOM 590 C CA . ILE A 1 80 ? -7.795 -8.691 7.198 1.00 85.00 80 ILE A CA 1
ATOM 591 C C . ILE A 1 80 ? -8.914 -8.942 6.179 1.00 85.00 80 ILE A C 1
ATOM 593 O O . ILE A 1 80 ? -9.925 -9.562 6.500 1.00 85.00 80 ILE A O 1
ATOM 597 N N . GLY A 1 81 ? -8.754 -8.436 4.961 1.00 86.06 81 GLY A N 1
ATOM 598 C CA . GLY A 1 81 ? -9.795 -8.443 3.935 1.00 86.06 81 GLY A CA 1
ATOM 599 C C . GLY A 1 81 ? -10.742 -7.241 4.001 1.00 86.06 81 GLY A C 1
ATOM 600 O O . GLY A 1 81 ? -11.626 -7.124 3.153 1.00 86.06 81 GLY A O 1
ATOM 601 N N . ALA A 1 82 ? -10.580 -6.333 4.971 1.00 86.56 82 ALA A N 1
ATOM 602 C CA . ALA A 1 82 ? -11.394 -5.125 5.030 1.00 86.56 82 ALA A CA 1
ATOM 603 C C . ALA A 1 82 ? -11.095 -4.189 3.857 1.00 86.56 82 ALA A C 1
ATOM 605 O O . ALA A 1 82 ? -9.931 -3.935 3.530 1.00 86.56 82 ALA A O 1
ATOM 606 N N . ARG A 1 83 ? -12.161 -3.645 3.262 1.00 89.19 83 ARG A N 1
ATOM 607 C CA . ARG A 1 83 ? -12.067 -2.618 2.225 1.00 89.19 83 ARG A CA 1
ATOM 608 C C . ARG A 1 83 ? -11.696 -1.290 2.856 1.00 89.19 83 ARG A C 1
ATOM 610 O O . ARG A 1 83 ? -12.245 -0.888 3.882 1.00 89.19 83 ARG A O 1
ATOM 617 N N . VAL A 1 84 ? -10.753 -0.616 2.225 1.00 89.25 84 VAL A N 1
ATOM 618 C CA . VAL A 1 84 ? -10.196 0.638 2.706 1.00 89.25 84 VAL A CA 1
ATOM 619 C C . VAL A 1 84 ? -10.092 1.634 1.564 1.00 89.25 84 VAL A C 1
ATOM 621 O O . VAL A 1 84 ? -9.861 1.264 0.414 1.00 89.25 84 VAL A O 1
ATOM 624 N N . GLN A 1 85 ? -10.276 2.907 1.892 1.00 89.06 85 GLN A N 1
ATOM 625 C CA . GLN A 1 85 ? -10.208 4.010 0.945 1.00 89.06 85 GLN A CA 1
ATOM 626 C C . GLN A 1 85 ? -9.189 5.040 1.416 1.00 89.06 85 GLN A C 1
ATOM 628 O O . GLN A 1 85 ? -9.201 5.447 2.574 1.00 89.06 85 GLN A O 1
ATOM 633 N N . LEU A 1 86 ? -8.317 5.469 0.515 1.00 87.12 86 LEU A N 1
ATOM 634 C CA . LEU A 1 86 ? -7.303 6.482 0.740 1.00 87.12 86 LEU A CA 1
ATOM 635 C C . LEU A 1 86 ? -7.986 7.805 1.088 1.00 87.12 86 LEU A C 1
ATOM 637 O O . LEU A 1 86 ? -8.821 8.297 0.332 1.00 87.12 86 LEU A O 1
ATOM 641 N N . VAL A 1 87 ? -7.616 8.371 2.231 1.00 85.56 87 VAL A N 1
ATOM 642 C CA . VAL A 1 87 ? -8.089 9.682 2.691 1.00 85.56 87 VAL A CA 1
ATOM 643 C C . VAL A 1 87 ? -7.008 10.722 2.463 1.00 85.56 87 VAL A C 1
ATOM 645 O O . VAL A 1 87 ? -7.281 11.792 1.931 1.00 85.56 87 VAL A O 1
ATOM 648 N N . THR A 1 88 ? -5.769 10.393 2.832 1.00 79.81 88 THR A N 1
ATOM 649 C CA . THR A 1 88 ? -4.627 11.292 2.683 1.00 79.81 88 THR A CA 1
ATOM 650 C C . THR A 1 88 ? -3.446 10.557 2.070 1.00 79.81 88 THR A C 1
ATOM 652 O O . THR A 1 88 ? -3.164 9.390 2.357 1.00 79.81 88 THR A O 1
ATOM 655 N N . SER A 1 89 ? -2.757 11.262 1.183 1.00 76.56 89 SER A N 1
ATOM 656 C CA . SER A 1 89 ? -1.522 10.823 0.552 1.00 76.56 89 SER A CA 1
ATOM 657 C C . SER A 1 89 ? -0.592 12.018 0.537 1.00 76.56 89 SER A C 1
ATOM 659 O O . SER A 1 89 ? -0.755 12.892 -0.308 1.00 76.56 89 SER A O 1
ATOM 661 N N . GLU A 1 90 ? 0.365 12.046 1.457 1.00 68.94 90 GLU A N 1
ATOM 662 C CA . GLU A 1 90 ? 1.416 13.065 1.466 1.00 68.94 90 GLU A CA 1
ATOM 663 C C . GLU A 1 90 ? 2.323 12.942 0.232 1.00 68.94 90 GLU A C 1
ATOM 665 O O . GLU A 1 90 ? 2.504 11.850 -0.332 1.00 68.94 90 GLU A O 1
ATOM 670 N N . GLU A 1 91 ? 2.886 14.078 -0.186 1.00 54.16 91 GLU A N 1
ATOM 671 C CA . GLU A 1 91 ? 3.771 14.204 -1.345 1.00 54.16 91 GLU A CA 1
ATOM 672 C C . GLU A 1 91 ? 4.932 13.195 -1.224 1.00 54.16 91 GLU A C 1
ATOM 674 O O . GLU A 1 91 ? 5.660 13.146 -0.231 1.00 54.16 91 GLU A O 1
ATOM 679 N N . GLY A 1 92 ? 5.072 12.314 -2.218 1.00 56.97 92 GLY A N 1
ATOM 680 C CA . GLY A 1 92 ? 6.091 11.257 -2.220 1.00 56.97 92 GLY A CA 1
ATOM 681 C C . GLY A 1 92 ? 5.692 9.926 -1.563 1.00 56.97 92 GLY A C 1
ATOM 682 O O . GLY A 1 92 ? 6.532 9.035 -1.467 1.00 56.97 92 GLY A O 1
ATOM 683 N N . GLY A 1 93 ? 4.435 9.737 -1.133 1.00 61.22 93 GLY A N 1
ATOM 684 C CA . GLY A 1 93 ? 3.938 8.437 -0.637 1.00 61.22 93 GLY A CA 1
ATOM 685 C C . GLY A 1 93 ? 4.489 8.028 0.737 1.00 61.22 93 GLY A C 1
ATOM 686 O O . GLY A 1 93 ? 4.430 6.856 1.132 1.00 61.22 93 GLY A O 1
ATOM 687 N N . ARG A 1 94 ? 5.042 9.000 1.468 1.00 63.03 94 ARG A N 1
ATOM 688 C CA . ARG A 1 94 ? 5.694 8.797 2.765 1.00 63.03 94 ARG A CA 1
ATOM 689 C C . ARG A 1 94 ? 4.684 8.527 3.877 1.00 6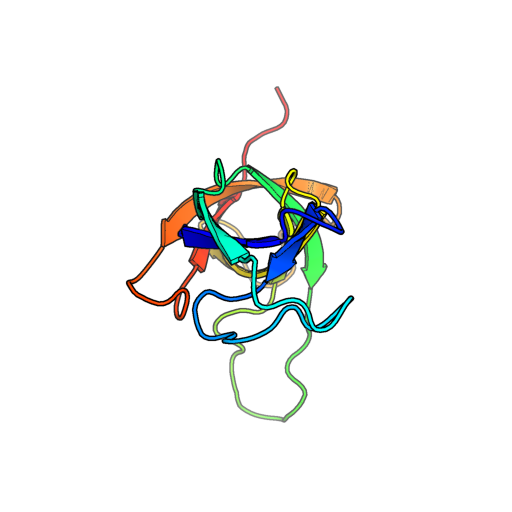3.03 94 ARG A C 1
ATOM 691 O O . ARG A 1 94 ? 4.926 7.661 4.714 1.00 63.03 94 ARG A O 1
ATOM 698 N N . VAL A 1 95 ? 3.528 9.185 3.815 1.00 71.19 95 VAL A N 1
ATOM 699 C CA . VAL A 1 95 ? 2.382 8.934 4.691 1.00 71.19 95 VAL A CA 1
ATOM 700 C C . VAL A 1 95 ? 1.170 8.648 3.819 1.00 71.19 95 VAL A C 1
ATOM 702 O O . VAL A 1 95 ? 0.763 9.466 2.993 1.00 71.19 95 VAL A O 1
ATOM 705 N N . LEU A 1 96 ? 0.619 7.450 3.986 1.00 82.00 96 LEU A N 1
ATOM 706 C CA . LEU A 1 96 ? -0.625 7.039 3.356 1.00 82.00 96 LEU A CA 1
ATOM 707 C C . LEU A 1 96 ? -1.591 6.683 4.473 1.00 82.00 96 LEU A C 1
ATOM 709 O O . LEU A 1 96 ? -1.318 5.764 5.254 1.00 82.00 96 LEU A O 1
ATOM 713 N N . THR A 1 97 ? -2.700 7.407 4.546 1.00 86.00 97 THR A N 1
ATOM 714 C CA . THR A 1 97 ? -3.751 7.125 5.516 1.00 86.00 97 THR A CA 1
ATOM 715 C C . THR A 1 97 ? -5.015 6.726 4.785 1.00 86.00 97 THR A C 1
ATOM 717 O O . THR A 1 97 ? -5.524 7.447 3.925 1.00 86.00 97 THR A O 1
ATOM 720 N N . PHE A 1 98 ? -5.527 5.559 5.141 1.00 88.31 98 PHE A N 1
ATOM 721 C CA . PHE A 1 98 ? -6.763 5.016 4.605 1.00 88.31 98 PHE A CA 1
ATOM 722 C C . PHE A 1 98 ? -7.838 5.019 5.682 1.00 88.31 98 PHE A C 1
ATOM 724 O O . PHE A 1 98 ? -7.522 4.923 6.855 1.00 88.31 98 PHE A O 1
ATOM 731 N N . ARG A 1 99 ? -9.109 5.078 5.313 1.00 88.38 99 ARG A N 1
ATOM 732 C CA . ARG A 1 99 ? -10.239 4.809 6.207 1.00 88.38 99 ARG A CA 1
ATOM 733 C C . ARG A 1 99 ? -10.864 3.473 5.855 1.00 88.38 99 ARG A C 1
ATOM 735 O O . ARG A 1 99 ? -10.835 3.071 4.692 1.00 88.38 99 ARG A O 1
ATOM 742 N N . LEU A 1 100 ? -11.463 2.815 6.839 1.00 87.19 100 LEU A N 1
ATOM 743 C CA . LEU A 1 100 ? -12.321 1.665 6.578 1.00 87.19 100 LEU A CA 1
ATOM 744 C C . LEU A 1 100 ? -13.565 2.094 5.804 1.00 87.19 100 LEU A C 1
ATOM 746 O O . LEU A 1 100 ? -14.203 3.090 6.144 1.00 87.19 100 LEU A O 1
ATOM 750 N N . VAL A 1 101 ? -13.904 1.324 4.774 1.00 83.75 101 VAL A N 1
ATOM 751 C CA . VAL A 1 101 ? -15.183 1.440 4.079 1.00 83.75 101 VAL A CA 1
ATOM 752 C C . VAL A 1 101 ? -16.088 0.346 4.642 1.00 83.75 101 VAL A C 1
ATOM 754 O O . VAL A 1 101 ? -15.748 -0.835 4.504 1.00 83.75 101 VAL A O 1
ATOM 757 N N . PRO A 1 102 ? -17.199 0.692 5.314 1.00 70.56 102 PRO A N 1
ATOM 758 C CA . PRO A 1 102 ? -18.149 -0.312 5.768 1.00 70.56 102 PRO A CA 1
ATOM 759 C C . PRO A 1 102 ? -18.689 -1.075 4.555 1.00 70.56 102 PRO A C 1
ATOM 761 O O . PRO A 1 102 ? -19.053 -0.475 3.544 1.00 70.56 102 PRO A O 1
ATOM 764 N N . ARG A 1 103 ? -18.706 -2.409 4.644 1.00 60.62 103 ARG A N 1
ATOM 765 C CA . ARG A 1 103 ? -19.418 -3.247 3.674 1.00 60.62 103 ARG A CA 1
ATOM 766 C C . ARG A 1 103 ? -20.908 -3.078 3.976 1.00 60.62 103 ARG A C 1
ATOM 768 O O . ARG A 1 103 ? -21.366 -3.623 4.975 1.00 60.62 103 ARG A O 1
ATOM 775 N N . SER A 1 104 ? -21.595 -2.249 3.192 1.00 51.97 104 SER A N 1
ATOM 776 C CA . SER A 1 104 ? -23.063 -2.183 3.147 1.00 51.97 104 SER A CA 1
ATOM 777 C C . SER A 1 104 ? -23.638 -3.480 2.601 1.00 51.97 104 SER A C 1
ATOM 779 O O . SER A 1 104 ? -23.033 -3.976 1.618 1.00 51.97 104 SER A O 1
#

Foldseek 3Di:
DKWWAAPVPRDTHFPPDCADPVPRDNRTDIDDAQQKWFFADFADDPDPPDDPQFRTWTQGPSGDTAGAAEPPADRVRDDGGFMWGWDDAPDRRPYTYIYTDDDD

Radius of gyration: 14.44 Å; chains: 1; bounding box: 37×23×42 Å

Sequence (104 aa):
MRYRRCHWCHSASATTCLLCPVCGSADLEPAVAAGQGTVQRLLRPTRRGALMERPYLIVLDEGFTVQASVLGGLPGAVPIGARVQLVTSEEGGRVLTFRLVPRS

Secondary structure (DSSP, 8-state):
-EEEEETTT--EE-TT-SS-TTT--S-EEEEE---EEEEEEEPPPSSTT---S--EEEEETTS-EEEEEEET--TTTSPTT-EEEEEEE-TTSS-EEEEEPP--